Protein AF-A0A2G5B7Q3-F1 (afdb_monomer_lite)

Secondary structure (DSSP, 8-state):
--PPP---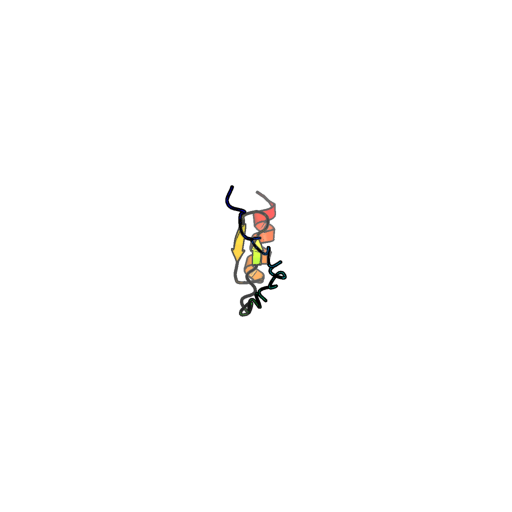----------------S--PEEPTTT--EES-HHHHHHHHHHHTT-

pLDDT: mean 70.18, std 13.21, range [48.72, 88.19]

Radius of gyration: 25.0 Å; chains: 1; bounding box: 46×37×61 Å

Sequence (54 aa):
MTQQPAHAHTRLKNATSGARWFALGYAQWTCPKCGEVIKEEAEFLQHLAKCAEL

Structure (mmCIF, N/CA/C/O backbone):
data_AF-A0A2G5B7Q3-F1
#
_entry.id   AF-A0A2G5B7Q3-F1
#
loop_
_atom_site.group_PDB
_atom_site.id
_atom_site.type_symbol
_atom_site.label_atom_id
_atom_site.label_alt_id
_atom_site.label_comp_id
_atom_site.label_asym_id
_atom_site.label_entity_id
_atom_site.label_seq_id
_atom_site.pdbx_PDB_ins_code
_atom_site.Cartn_x
_atom_site.Cartn_y
_atom_site.Cartn_z
_atom_site.occupancy
_atom_site.B_iso_or_equiv
_atom_site.auth_seq_id
_atom_site.auth_comp_id
_atom_site.auth_asym_id
_atom_site.auth_atom_id
_atom_site.pdbx_PDB_model_num
ATOM 1 N N . MET A 1 1 ? -34.092 32.128 -44.811 1.00 49.75 1 MET A N 1
ATOM 2 C CA . MET A 1 1 ? -34.356 30.844 -44.125 1.00 49.75 1 MET A CA 1
ATOM 3 C C . MET A 1 1 ? -33.240 29.883 -44.519 1.00 49.75 1 MET A C 1
ATOM 5 O O . MET A 1 1 ? -33.410 29.047 -45.396 1.00 49.75 1 MET A O 1
ATOM 9 N N . THR A 1 2 ? -32.038 30.112 -43.995 1.00 48.72 2 THR A N 1
ATOM 10 C CA . THR A 1 2 ? -30.827 29.384 -44.396 1.00 48.72 2 THR A CA 1
ATOM 11 C C . THR A 1 2 ? -30.617 28.209 -43.457 1.00 48.72 2 THR A C 1
ATOM 13 O O . THR A 1 2 ? -30.438 28.379 -42.254 1.00 48.72 2 THR A O 1
ATOM 16 N N . GLN A 1 3 ? -30.727 27.026 -44.046 1.00 56.34 3 GLN A N 1
ATOM 17 C CA . GLN A 1 3 ? -30.634 25.715 -43.423 1.00 56.34 3 GLN A CA 1
ATOM 18 C C . GLN A 1 3 ? -29.215 25.503 -42.869 1.00 56.34 3 GLN A C 1
ATOM 20 O O . GLN A 1 3 ? -28.232 25.769 -43.559 1.00 56.34 3 GLN A O 1
ATOM 25 N N . GLN A 1 4 ? -29.112 25.061 -41.615 1.00 58.88 4 GLN A N 1
ATOM 26 C CA . GLN A 1 4 ? -27.846 24.688 -40.979 1.00 58.88 4 GLN A CA 1
ATOM 27 C C . GLN A 1 4 ? -27.302 23.403 -41.633 1.00 58.88 4 GLN A C 1
ATOM 29 O O . GLN A 1 4 ? -28.078 22.464 -41.824 1.00 58.88 4 GLN A O 1
ATOM 34 N N . PRO A 1 5 ? -26.003 23.310 -41.974 1.00 58.47 5 PRO A N 1
ATOM 35 C CA . PRO A 1 5 ? -25.432 22.059 -42.449 1.00 58.47 5 PRO A CA 1
ATOM 36 C C . PRO A 1 5 ? -25.330 21.057 -41.294 1.00 58.47 5 PRO A C 1
ATOM 38 O O . PRO A 1 5 ? -24.911 21.393 -40.188 1.00 58.47 5 PRO A O 1
ATOM 41 N N . ALA A 1 6 ? -25.731 19.816 -41.569 1.00 61.88 6 ALA A N 1
ATOM 42 C CA . ALA A 1 6 ? -25.653 18.695 -40.647 1.00 61.88 6 ALA A CA 1
ATOM 43 C C . ALA A 1 6 ? -24.223 18.536 -40.106 1.00 61.88 6 ALA A C 1
ATOM 45 O O . ALA A 1 6 ? -23.321 18.083 -40.812 1.00 61.88 6 ALA A O 1
ATOM 46 N N . HIS A 1 7 ? -24.013 18.892 -38.839 1.00 60.28 7 HIS A N 1
ATOM 47 C CA . HIS A 1 7 ? -22.796 18.527 -38.133 1.00 60.28 7 HIS A CA 1
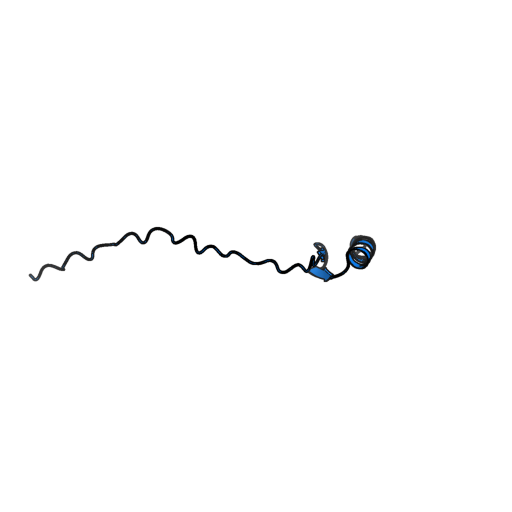ATOM 48 C C . HIS A 1 7 ? -22.832 17.012 -37.910 1.00 60.28 7 HIS A C 1
ATOM 50 O O . HIS A 1 7 ? -23.581 16.499 -37.080 1.00 60.28 7 HIS A O 1
ATOM 56 N N . ALA A 1 8 ? -22.055 16.281 -38.707 1.00 61.25 8 ALA A N 1
ATOM 57 C CA . ALA A 1 8 ? -21.846 14.855 -38.529 1.00 61.25 8 ALA A CA 1
ATOM 58 C C . ALA A 1 8 ? -2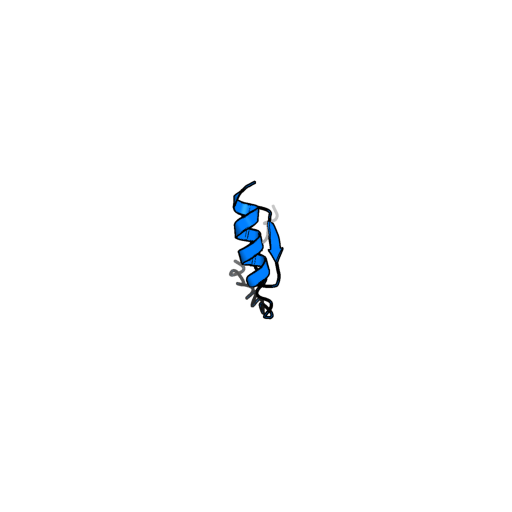1.174 14.619 -37.168 1.00 61.25 8 ALA A C 1
ATOM 60 O O . ALA A 1 8 ? -20.004 14.946 -36.972 1.00 61.25 8 ALA A O 1
ATOM 61 N N . HIS A 1 9 ? -21.911 14.048 -36.215 1.00 59.50 9 HIS A N 1
ATOM 62 C CA . HIS A 1 9 ? -21.320 13.543 -34.981 1.00 59.50 9 HIS A CA 1
ATOM 63 C C . HIS A 1 9 ? -20.541 12.268 -35.316 1.00 59.50 9 HIS A C 1
ATOM 65 O O . HIS A 1 9 ? -21.074 11.158 -35.274 1.00 59.50 9 HIS A O 1
ATOM 71 N N . THR A 1 10 ? -19.266 12.412 -35.673 1.00 63.50 10 THR A N 1
ATOM 72 C CA . THR A 1 10 ? -18.358 11.271 -35.774 1.00 63.50 10 THR A CA 1
ATOM 73 C C . THR A 1 10 ? -18.195 10.697 -34.372 1.00 63.50 10 THR A C 1
ATOM 75 O O . THR A 1 10 ? -17.534 11.289 -33.520 1.00 63.50 10 THR A O 1
ATOM 78 N N . ARG A 1 11 ? -18.827 9.548 -34.104 1.00 61.72 11 ARG A N 1
ATOM 79 C CA . ARG A 1 11 ? -18.595 8.764 -32.887 1.00 61.72 11 ARG A CA 1
ATOM 80 C C . ARG A 1 11 ? -17.125 8.350 -32.884 1.00 61.72 11 ARG A C 1
ATOM 82 O O . ARG A 1 11 ? -16.767 7.346 -33.499 1.00 61.72 11 ARG A O 1
ATOM 89 N N . LEU A 1 12 ? -16.276 9.134 -32.222 1.00 65.38 12 LEU A N 1
ATOM 90 C CA . LEU A 1 12 ? -14.908 8.738 -31.918 1.00 65.38 12 LEU A CA 1
ATOM 91 C C . LEU A 1 12 ? -15.015 7.475 -31.064 1.00 65.38 12 LEU A C 1
ATOM 93 O O . LEU A 1 12 ? -15.427 7.514 -29.905 1.00 65.38 12 LEU A O 1
ATOM 97 N N . LYS A 1 13 ? -14.737 6.329 -31.691 1.00 59.62 13 LYS A N 1
ATOM 98 C CA . LYS A 1 13 ? -14.548 5.057 -31.003 1.00 59.62 13 LYS A CA 1
ATOM 99 C C . LYS A 1 13 ? -13.424 5.301 -30.006 1.00 59.62 13 LYS A C 1
ATOM 101 O O . LYS A 1 13 ? -12.298 5.539 -30.427 1.00 59.62 13 LYS A O 1
ATOM 106 N N . ASN A 1 14 ? -13.790 5.370 -28.727 1.00 63.09 14 ASN A N 1
ATOM 107 C CA . ASN A 1 14 ? -12.967 5.052 -27.567 1.00 63.09 14 ASN A CA 1
ATOM 108 C C . ASN A 1 14 ? -11.610 4.445 -27.945 1.00 63.09 14 ASN A C 1
ATOM 110 O O . ASN A 1 14 ? -11.439 3.229 -27.985 1.00 63.09 14 ASN A O 1
ATOM 114 N N . ALA A 1 15 ? -10.635 5.317 -28.206 1.00 57.16 15 ALA A N 1
ATOM 115 C CA . ALA A 1 15 ? -9.247 4.925 -28.222 1.00 57.16 15 ALA A CA 1
ATOM 116 C C . ALA A 1 15 ? -8.939 4.518 -26.784 1.00 57.16 15 ALA A C 1
ATOM 118 O O . ALA A 1 15 ? -8.773 5.360 -25.903 1.00 57.16 15 ALA A O 1
ATOM 119 N N . THR A 1 16 ? -8.953 3.212 -26.527 1.00 59.69 16 THR A N 1
ATOM 120 C CA . THR A 1 16 ? -8.297 2.629 -25.368 1.00 59.69 16 THR A CA 1
ATOM 121 C C . THR A 1 16 ? -6.820 2.934 -25.559 1.00 59.69 16 THR A C 1
ATOM 123 O O . THR A 1 16 ? -6.082 2.156 -26.160 1.00 59.69 16 THR A O 1
ATOM 126 N N . SER A 1 17 ? -6.412 4.135 -25.148 1.00 59.78 17 SER A N 1
ATOM 127 C CA . SER A 1 17 ? -5.020 4.515 -25.011 1.00 59.78 17 SER A CA 1
ATOM 128 C C . SER A 1 17 ? -4.431 3.474 -24.083 1.00 59.78 17 SER A C 1
ATOM 130 O O . SER A 1 17 ? -4.695 3.488 -22.881 1.00 59.78 17 SER A O 1
ATOM 132 N N . GLY A 1 18 ? -3.740 2.500 -24.670 1.00 54.22 18 GLY A N 1
ATOM 133 C CA . GLY A 1 18 ? -2.999 1.492 -23.950 1.00 54.22 18 GLY A CA 1
ATOM 134 C C . GLY A 1 18 ? -1.955 2.214 -23.127 1.00 54.22 18 GLY A C 1
ATOM 135 O O . GLY A 1 18 ? -0.833 2.422 -23.582 1.00 54.22 18 GLY A O 1
ATOM 136 N N . ALA A 1 19 ? -2.330 2.605 -21.915 1.00 55.28 19 ALA A N 1
ATOM 137 C CA . ALA A 1 19 ? -1.405 2.968 -20.873 1.00 55.28 19 ALA A CA 1
ATOM 138 C C . ALA A 1 19 ? -0.735 1.660 -20.454 1.00 55.28 19 ALA A C 1
ATOM 140 O O . ALA A 1 19 ? -1.053 1.052 -19.433 1.00 55.28 19 ALA A O 1
ATOM 141 N N . ARG A 1 20 ? 0.158 1.174 -21.320 1.00 55.28 20 ARG A N 1
ATOM 142 C CA . ARG A 1 20 ? 1.116 0.130 -21.006 1.00 55.28 20 ARG A CA 1
ATOM 143 C C . ARG A 1 20 ? 2.137 0.814 -20.109 1.00 55.28 20 ARG A C 1
ATOM 145 O O . ARG A 1 20 ? 3.216 1.209 -20.540 1.00 55.28 20 ARG A O 1
ATOM 152 N N . TRP A 1 21 ? 1.710 1.050 -18.872 1.00 54.06 21 TRP A N 1
ATOM 153 C CA . TRP A 1 21 ? 2.583 1.403 -17.780 1.00 54.06 21 TRP A CA 1
ATOM 154 C C . TRP A 1 21 ? 3.575 0.257 -17.684 1.00 54.06 21 TRP A C 1
ATOM 156 O O . TRP A 1 21 ? 3.266 -0.825 -17.185 1.00 54.06 21 TRP A O 1
ATOM 166 N N . PHE A 1 22 ? 4.762 0.481 -18.239 1.00 55.41 22 PHE A N 1
ATOM 167 C CA . PHE A 1 22 ? 5.951 -0.215 -17.803 1.00 55.41 22 PHE A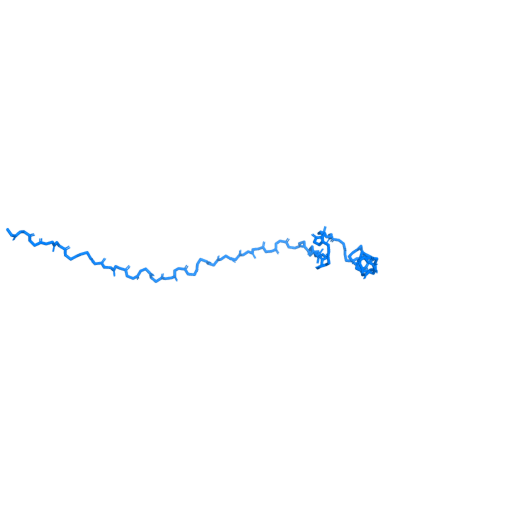 CA 1
ATOM 168 C C . PHE A 1 22 ? 6.104 0.164 -16.332 1.00 55.41 22 PHE A C 1
ATOM 170 O O . PHE A 1 22 ? 6.713 1.179 -16.000 1.00 55.41 22 PHE A O 1
ATOM 177 N N . ALA A 1 23 ? 5.458 -0.609 -15.457 1.00 60.97 23 ALA A N 1
ATOM 178 C CA . ALA A 1 23 ? 5.774 -0.646 -14.046 1.00 60.97 23 ALA A CA 1
ATOM 179 C C . ALA A 1 23 ? 7.207 -1.174 -13.978 1.00 60.97 23 ALA A C 1
ATOM 181 O O . ALA A 1 23 ? 7.457 -2.377 -13.937 1.00 60.97 23 ALA A O 1
ATOM 182 N N . LEU A 1 24 ? 8.150 -0.248 -14.125 1.00 57.91 24 LEU A N 1
ATOM 183 C CA . LEU A 1 24 ? 9.570 -0.459 -13.947 1.00 57.91 24 LEU A CA 1
ATOM 184 C C . LEU A 1 24 ? 9.758 -0.900 -12.499 1.00 57.91 24 LEU A C 1
ATOM 186 O O . LEU A 1 24 ? 9.849 -0.055 -11.621 1.00 57.91 24 LEU A O 1
ATOM 190 N N . GLY A 1 25 ? 9.687 -2.213 -12.273 1.00 57.00 25 GLY A N 1
ATOM 191 C CA . GLY A 1 25 ? 10.527 -3.035 -11.397 1.00 57.00 25 GLY A CA 1
ATOM 192 C C . GLY A 1 25 ? 10.767 -2.644 -9.938 1.00 57.00 25 GLY A C 1
ATOM 193 O O . GLY A 1 25 ? 11.466 -3.382 -9.257 1.00 57.00 25 GLY A O 1
ATOM 194 N N . TYR A 1 26 ? 10.227 -1.545 -9.428 1.00 59.31 26 TYR A N 1
ATOM 195 C CA . TYR A 1 26 ? 10.356 -1.163 -8.031 1.00 59.31 26 TYR A CA 1
ATOM 196 C C . TYR A 1 26 ? 9.058 -1.556 -7.341 1.00 59.31 26 TYR A C 1
ATOM 198 O O . TYR A 1 26 ? 8.075 -0.815 -7.382 1.00 59.31 26 TYR A O 1
ATOM 206 N N . ALA A 1 27 ? 9.047 -2.756 -6.759 1.00 68.00 27 ALA A N 1
ATOM 207 C CA . ALA A 1 27 ? 8.002 -3.182 -5.838 1.00 68.00 27 ALA A CA 1
ATOM 208 C C . ALA A 1 27 ? 8.037 -2.251 -4.616 1.00 68.00 27 ALA A C 1
ATOM 210 O O . ALA A 1 27 ? 8.752 -2.485 -3.650 1.00 68.00 27 ALA A O 1
ATOM 211 N N . GLN A 1 28 ? 7.332 -1.126 -4.721 1.00 77.75 28 GLN A N 1
ATOM 212 C CA . GLN A 1 28 ? 7.127 -0.192 -3.627 1.00 77.75 28 GLN A CA 1
ATOM 213 C C . GLN A 1 28 ? 5.858 -0.616 -2.900 1.00 77.75 28 GLN A C 1
ATOM 215 O O . GLN A 1 28 ? 4.778 -0.686 -3.491 1.00 77.75 28 GLN A O 1
ATOM 220 N N . TRP A 1 29 ? 6.000 -0.906 -1.619 1.00 82.62 29 TRP A N 1
ATOM 221 C CA . TRP A 1 29 ? 4.927 -1.320 -0.741 1.00 82.62 29 TRP A CA 1
ATOM 222 C C . TRP A 1 29 ? 4.364 -0.085 -0.053 1.00 82.62 29 TRP A C 1
ATOM 224 O O . TRP A 1 29 ? 5.078 0.631 0.642 1.00 82.62 29 TRP A O 1
ATOM 234 N N . THR A 1 30 ? 3.086 0.203 -0.276 1.00 84.62 30 THR A N 1
ATOM 235 C CA . THR A 1 30 ? 2.431 1.352 0.361 1.00 84.62 30 THR A CA 1
ATOM 236 C C . THR A 1 30 ? 1.655 0.871 1.576 1.00 84.62 30 THR A C 1
ATOM 238 O O . THR A 1 30 ? 0.812 -0.020 1.454 1.00 84.62 30 THR A O 1
ATOM 241 N N . CYS A 1 31 ? 1.934 1.436 2.749 1.00 85.94 31 CYS A N 1
ATOM 242 C CA . CYS A 1 31 ? 1.210 1.109 3.967 1.00 85.94 31 CYS A CA 1
ATOM 243 C C . CYS A 1 31 ? -0.240 1.613 3.866 1.00 85.94 31 CYS A C 1
ATOM 245 O O . CYS A 1 31 ? -0.456 2.817 3.727 1.00 85.94 31 CYS A O 1
ATOM 247 N N . PRO A 1 32 ? -1.255 0.736 3.974 1.00 79.38 32 PRO A N 1
ATOM 248 C CA . PRO A 1 32 ? -2.656 1.138 3.858 1.00 79.38 32 PRO A CA 1
ATOM 249 C C . PRO A 1 32 ? -3.164 1.922 5.075 1.00 79.38 32 PRO A C 1
ATOM 251 O O . PRO A 1 32 ? -4.232 2.521 5.000 1.00 79.38 32 PRO A O 1
ATOM 254 N N . LYS A 1 33 ? -2.430 1.904 6.197 1.00 80.12 33 LYS A N 1
ATOM 255 C CA . LYS A 1 33 ? -2.815 2.607 7.426 1.00 80.12 33 LYS A CA 1
ATOM 256 C C . LYS A 1 33 ? -2.350 4.063 7.448 1.00 80.12 33 LYS A C 1
ATOM 258 O O . LYS A 1 33 ? -3.133 4.936 7.798 1.00 80.12 33 LYS A O 1
ATOM 263 N N . CYS A 1 34 ? -1.104 4.331 7.061 1.00 85.31 34 CYS A N 1
ATOM 264 C CA . CYS A 1 34 ? -0.521 5.678 7.119 1.00 85.31 34 CYS A CA 1
ATOM 265 C C . CYS A 1 34 ? -0.239 6.301 5.740 1.00 85.31 34 CYS A C 1
ATOM 267 O O . CYS A 1 34 ? 0.013 7.499 5.658 1.00 85.31 34 CYS A O 1
ATOM 269 N N . GLY A 1 35 ? -0.279 5.515 4.659 1.00 82.88 35 GLY A N 1
ATOM 270 C CA . GLY A 1 35 ? 0.058 5.973 3.308 1.00 82.88 35 GLY A CA 1
ATOM 271 C C . GLY A 1 35 ? 1.560 6.087 3.028 1.00 82.88 35 GLY A C 1
ATOM 272 O O . GLY A 1 35 ? 1.936 6.630 1.991 1.00 82.88 35 GLY A O 1
ATOM 273 N N . GLU A 1 36 ? 2.424 5.589 3.919 1.00 85.81 36 GLU A N 1
ATOM 274 C CA . GLU A 1 36 ? 3.876 5.613 3.727 1.00 85.81 36 GLU A CA 1
ATOM 275 C C . GLU A 1 36 ? 4.309 4.634 2.629 1.00 85.81 36 GLU A C 1
ATOM 277 O O . GLU A 1 36 ? 3.847 3.492 2.574 1.00 85.81 36 GLU A O 1
ATOM 282 N N . VAL A 1 37 ? 5.194 5.090 1.741 1.00 86.81 37 VAL A N 1
ATOM 283 C CA . VAL A 1 37 ? 5.710 4.298 0.620 1.00 86.81 37 VAL A CA 1
ATOM 284 C C . VAL A 1 37 ? 7.080 3.749 0.990 1.00 86.81 37 VAL A C 1
ATOM 286 O O . VAL A 1 37 ? 8.051 4.495 1.110 1.00 86.81 37 VAL A O 1
ATOM 289 N N . ILE A 1 38 ? 7.160 2.432 1.128 1.00 86.75 38 ILE A N 1
ATOM 290 C CA . ILE A 1 38 ? 8.343 1.712 1.584 1.00 86.75 38 ILE A CA 1
ATOM 291 C C . ILE A 1 38 ? 8.883 0.876 0.429 1.00 86.75 38 ILE A C 1
ATOM 293 O O . ILE A 1 38 ? 8.154 0.157 -0.250 1.00 86.75 38 ILE A O 1
ATOM 297 N N . LYS A 1 39 ? 10.183 0.994 0.166 1.00 85.06 39 LYS A N 1
ATOM 298 C CA . LYS A 1 39 ? 10.829 0.342 -0.985 1.00 85.06 39 LYS A CA 1
ATOM 299 C C . LYS A 1 39 ? 11.315 -1.074 -0.678 1.00 85.06 39 LYS A C 1
ATOM 301 O O . LYS A 1 39 ? 11.547 -1.843 -1.601 1.00 85.06 39 LYS A O 1
ATOM 306 N N . GLU A 1 40 ? 11.467 -1.404 0.600 1.00 86.69 40 GLU A N 1
ATOM 307 C CA . GLU A 1 40 ? 11.975 -2.690 1.073 1.00 86.69 40 GLU A CA 1
ATOM 308 C C . GLU A 1 40 ? 10.860 -3.492 1.747 1.00 86.69 40 GLU A C 1
ATOM 310 O O . GLU A 1 40 ? 10.133 -2.981 2.596 1.00 86.69 40 GLU A O 1
ATOM 315 N N . GLU A 1 41 ? 10.727 -4.770 1.390 1.00 84.06 41 GLU A N 1
ATOM 316 C CA . GLU A 1 41 ? 9.688 -5.645 1.951 1.00 84.06 41 GLU A CA 1
ATOM 317 C C . GLU A 1 41 ? 9.867 -5.859 3.464 1.00 84.06 41 GLU A C 1
ATOM 319 O O . GLU A 1 41 ? 8.895 -5.826 4.215 1.00 84.06 41 GLU A O 1
ATOM 324 N N . ALA A 1 42 ? 11.109 -6.019 3.934 1.00 86.50 42 ALA A N 1
ATOM 325 C CA . ALA A 1 42 ? 11.401 -6.207 5.356 1.00 86.50 42 ALA A CA 1
ATOM 326 C C . ALA A 1 42 ? 10.994 -4.983 6.198 1.00 86.50 42 ALA A C 1
ATOM 328 O O . ALA A 1 42 ? 10.347 -5.129 7.237 1.00 86.50 42 ALA A O 1
ATOM 329 N N . GLU A 1 43 ? 11.309 -3.781 5.707 1.00 86.19 43 GLU A N 1
ATOM 330 C CA . GLU A 1 43 ? 10.889 -2.513 6.313 1.00 86.19 43 GLU A CA 1
ATOM 331 C C . GLU A 1 43 ? 9.362 -2.374 6.273 1.00 86.19 43 GLU A C 1
ATOM 333 O O . GLU A 1 43 ? 8.759 -1.939 7.250 1.00 86.19 43 GLU A O 1
ATOM 338 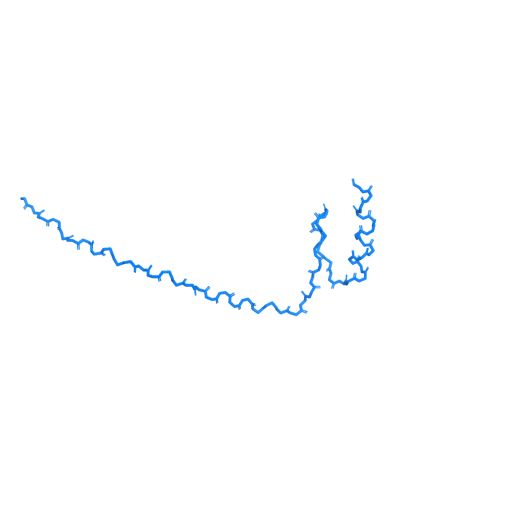N N . PHE A 1 44 ? 8.708 -2.802 5.186 1.00 85.44 44 PHE A N 1
ATOM 339 C CA . PHE A 1 44 ? 7.249 -2.774 5.070 1.00 85.44 44 PHE A CA 1
ATOM 340 C C . PHE A 1 44 ? 6.569 -3.689 6.091 1.00 85.44 44 PHE A C 1
ATOM 342 O O . PHE A 1 44 ? 5.596 -3.278 6.723 1.00 85.44 44 PHE A O 1
ATOM 349 N N . LEU A 1 45 ? 7.093 -4.898 6.306 1.00 85.19 45 LEU A N 1
ATOM 350 C CA . LEU A 1 45 ? 6.584 -5.827 7.317 1.00 85.19 45 LEU A CA 1
ATOM 351 C C . LEU A 1 45 ? 6.792 -5.290 8.740 1.00 85.19 45 LEU A C 1
ATOM 353 O O . LEU A 1 45 ? 5.873 -5.350 9.560 1.00 85.19 45 LEU A O 1
ATOM 357 N N . GLN A 1 46 ? 7.966 -4.720 9.034 1.00 88.19 46 GLN A N 1
ATOM 358 C CA . GLN A 1 46 ? 8.236 -4.111 10.339 1.00 88.19 46 GLN A CA 1
ATOM 359 C C . GLN A 1 46 ? 7.358 -2.875 10.578 1.00 88.19 46 GLN A C 1
ATOM 361 O O . GLN A 1 46 ? 6.840 -2.677 11.682 1.00 88.19 46 GLN A O 1
ATOM 366 N N . HIS A 1 47 ? 7.178 -2.055 9.545 1.00 87.25 47 HIS A N 1
ATOM 367 C CA . HIS A 1 47 ? 6.307 -0.895 9.579 1.00 87.25 47 HIS A CA 1
ATOM 368 C C . HIS A 1 47 ? 4.852 -1.316 9.777 1.00 87.25 47 HIS A C 1
ATOM 370 O O . HIS A 1 47 ? 4.197 -0.761 10.646 1.00 87.25 47 HIS A O 1
ATOM 376 N N . LEU A 1 48 ? 4.343 -2.314 9.046 1.00 83.25 48 LEU A N 1
ATOM 377 C CA . LEU A 1 48 ? 2.979 -2.825 9.219 1.00 83.25 48 LEU A CA 1
ATOM 378 C C . LEU A 1 48 ? 2.716 -3.287 10.654 1.00 83.25 48 LEU A C 1
ATOM 380 O O . LEU A 1 48 ? 1.658 -2.976 11.199 1.00 83.25 48 LEU A O 1
ATOM 384 N N . ALA A 1 49 ? 3.674 -3.988 11.268 1.00 84.44 49 ALA A N 1
ATOM 385 C CA . ALA A 1 49 ? 3.550 -4.456 12.645 1.00 84.44 49 ALA A CA 1
ATOM 386 C C . ALA A 1 49 ? 3.422 -3.293 13.644 1.00 84.44 49 ALA A C 1
ATOM 388 O O . ALA A 1 49 ? 2.553 -3.332 14.507 1.00 84.44 49 ALA A O 1
ATOM 389 N N . LYS A 1 50 ? 4.231 -2.235 13.492 1.00 83.75 50 LYS A N 1
ATOM 390 C CA . LYS A 1 50 ? 4.197 -1.048 14.371 1.00 83.75 50 LYS A CA 1
ATOM 391 C C . LYS A 1 50 ? 3.034 -0.102 14.060 1.00 83.75 50 LYS A C 1
ATOM 393 O O . LYS A 1 50 ? 2.410 0.451 14.954 1.00 83.75 50 LYS A O 1
ATOM 398 N N . CYS A 1 51 ? 2.735 0.091 12.780 1.00 80.44 51 CYS A N 1
ATOM 399 C CA . CYS A 1 51 ? 1.666 0.9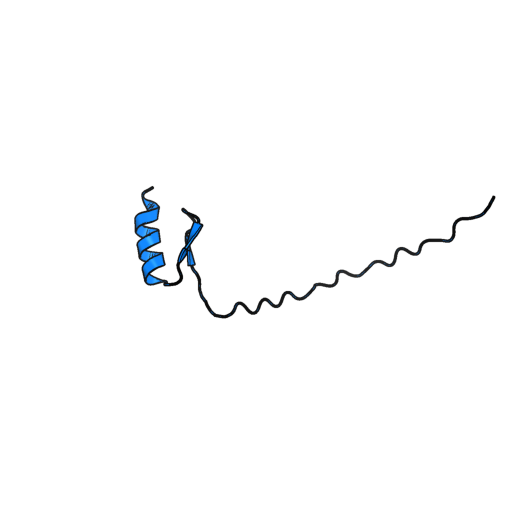60 12.296 1.00 80.44 51 CYS A CA 1
ATOM 400 C C . CYS A 1 51 ? 0.282 0.384 12.625 1.00 80.44 51 CYS A C 1
ATOM 402 O O . CYS A 1 51 ? -0.710 1.108 12.624 1.00 80.44 51 CYS A O 1
ATOM 404 N N . ALA A 1 52 ? 0.187 -0.913 12.940 1.00 67.75 52 ALA A N 1
ATOM 405 C CA . ALA A 1 52 ? -1.062 -1.519 13.362 1.00 67.75 52 ALA A CA 1
ATOM 406 C C . ALA A 1 52 ? -1.585 -1.003 14.719 1.00 67.75 52 ALA A C 1
ATOM 408 O O . ALA A 1 52 ? -2.792 -1.127 14.937 1.00 67.75 52 ALA A O 1
ATOM 409 N N . GLU A 1 53 ? -0.720 -0.428 15.562 1.00 60.47 53 GLU A N 1
ATOM 410 C CA . GLU A 1 53 ? -0.995 -0.044 16.958 1.00 60.47 53 GLU A CA 1
ATOM 411 C C . GLU A 1 53 ? -1.354 1.445 17.177 1.00 60.47 53 GLU A C 1
ATOM 413 O O . GLU A 1 53 ? -1.573 1.847 18.319 1.00 60.47 53 GLU A O 1
ATOM 418 N N . LEU A 1 54 ? -1.436 2.258 16.114 1.00 54.53 54 LEU A N 1
ATOM 419 C CA . LEU A 1 54 ? -1.907 3.657 16.138 1.00 54.53 54 LEU A CA 1
ATOM 420 C C . LEU A 1 54 ? -3.318 3.774 15.545 1.00 54.53 54 LEU A C 1
ATOM 422 O O . LEU A 1 54 ? -4.081 4.625 16.054 1.00 54.53 54 LEU A O 1
#

Organism: Coemansia reversa (strain ATCC 12441 / NRRL 1564) (NCBI:txid763665)

Foldseek 3Di:
DDDDPDPPPPPPPPPPPPPPPPPPDQPWDAAPQPRDTHRDPVVVVVCNVVSVVD